Protein AF-A0A3D2JU44-F1 (afdb_monomer_lite)

pLDDT: mean 79.07, std 16.15, range [43.03, 95.31]

Secondary structure (DSSP, 8-state):
-HHHHHT-TT----TTPPEEEEE-SSSEEEEEE-TT--EEEEEEEPPPTTS-HHHHHHHHHHHHHHHHHS-SS---HHHHHHHTT-------SS-GGGGGGTGGGS--

Foldseek 3Di:
DVVVVPPDPVDDDDPQDWDWDFDDPPWTKIFTAHPVGHTPAMDIDHADPVDDPVVSVVVRVVRRCCGNPNPPDDDDPQRVCVVVVVPPPPPPDDDPVVVVVVVVVPDD

Structure (mmCIF, N/CA/C/O backbone):
data_AF-A0A3D2JU44-F1
#
_entry.id   AF-A0A3D2JU44-F1
#
loop_
_atom_site.group_PDB
_atom_site.id
_atom_site.type_symbol
_atom_site.label_atom_id
_atom_site.label_alt_id
_atom_site.label_comp_id
_atom_site.label_asym_id
_atom_site.label_entity_id
_atom_site.label_seq_id
_atom_site.pdbx_PDB_ins_code
_atom_site.Cartn_x
_atom_site.Cartn_y
_atom_site.Cartn_z
_atom_site.occupancy
_atom_site.B_iso_or_equiv
_atom_site.auth_seq_id
_atom_site.auth_comp_id
_atom_site.auth_asym_id
_atom_site.auth_atom_id
_atom_site.pdbx_PDB_model_num
ATOM 1 N N . MET A 1 1 ? 10.041 -7.164 0.680 1.00 68.00 1 MET A N 1
ATOM 2 C CA . MET A 1 1 ? 8.747 -6.522 0.333 1.00 68.00 1 MET A CA 1
ATOM 3 C C . MET A 1 1 ? 7.577 -7.497 0.408 1.00 68.00 1 MET A C 1
ATOM 5 O O . MET A 1 1 ? 6.725 -7.284 1.256 1.00 68.00 1 MET A O 1
ATOM 9 N N . SER A 1 2 ? 7.539 -8.578 -0.388 1.00 74.25 2 SER A N 1
ATOM 10 C CA . SER A 1 2 ? 6.431 -9.558 -0.330 1.00 74.25 2 SER A CA 1
ATOM 11 C C . SER A 1 2 ? 6.220 -10.153 1.070 1.00 74.25 2 SER A C 1
ATOM 13 O O . SER A 1 2 ? 5.085 -10.228 1.522 1.00 74.25 2 SER A O 1
ATOM 15 N N . ASP A 1 3 ? 7.304 -10.489 1.780 1.00 84.44 3 ASP A N 1
ATOM 16 C CA . ASP A 1 3 ? 7.246 -11.015 3.157 1.00 84.44 3 ASP A CA 1
ATOM 17 C C . ASP A 1 3 ? 6.599 -10.034 4.161 1.00 84.44 3 ASP A C 1
ATOM 19 O O . ASP A 1 3 ? 5.864 -10.433 5.063 1.00 84.44 3 ASP A O 1
ATOM 23 N N . LEU A 1 4 ? 6.814 -8.725 3.979 1.00 84.56 4 LEU A N 1
ATOM 24 C CA . LEU A 1 4 ? 6.215 -7.693 4.834 1.00 84.56 4 LEU A CA 1
ATOM 25 C C . LEU A 1 4 ? 4.700 -7.599 4.614 1.00 84.56 4 LEU A C 1
ATOM 27 O O . LEU A 1 4 ? 3.947 -7.450 5.572 1.00 84.56 4 LEU A O 1
ATOM 31 N N . LEU A 1 5 ? 4.251 -7.723 3.362 1.00 85.69 5 LEU A N 1
ATOM 32 C CA . LEU A 1 5 ? 2.827 -7.712 3.023 1.00 85.69 5 LEU A CA 1
ATOM 33 C C . LEU A 1 5 ? 2.126 -8.990 3.487 1.00 85.69 5 LEU A C 1
ATOM 35 O O . LEU A 1 5 ? 1.022 -8.903 4.016 1.00 85.69 5 LEU A O 1
ATOM 39 N N . SER A 1 6 ? 2.763 -10.160 3.369 1.00 86.12 6 SER A N 1
ATOM 40 C CA . SER A 1 6 ? 2.186 -11.425 3.850 1.00 86.12 6 SER A CA 1
ATOM 41 C C . SER A 1 6 ? 2.044 -11.493 5.370 1.00 86.12 6 SER A C 1
ATOM 43 O O . SER A 1 6 ? 1.211 -12.238 5.871 1.00 86.12 6 SER A O 1
ATOM 45 N N . LYS A 1 7 ? 2.836 -10.713 6.115 1.00 88.00 7 LYS A N 1
ATOM 46 C CA . LYS A 1 7 ? 2.712 -10.575 7.575 1.00 88.00 7 LYS A CA 1
ATOM 47 C C . LYS A 1 7 ? 1.603 -9.606 7.998 1.00 88.00 7 LYS A C 1
ATOM 49 O O . LYS A 1 7 ? 1.299 -9.512 9.185 1.00 88.00 7 LYS A O 1
ATOM 54 N N . SER A 1 8 ? 1.011 -8.866 7.061 1.00 87.56 8 SER A N 1
ATOM 55 C CA . SER A 1 8 ? -0.052 -7.911 7.361 1.00 87.56 8 SER A CA 1
ATOM 56 C C . SER A 1 8 ? -1.372 -8.639 7.627 1.00 87.56 8 SER A C 1
ATOM 58 O O . SER A 1 8 ? -1.820 -9.399 6.771 1.00 87.56 8 SER A O 1
ATOM 60 N N . PRO A 1 9 ? -2.082 -8.351 8.734 1.00 89.25 9 PRO A N 1
ATOM 61 C CA . PRO A 1 9 ? -3.387 -8.959 9.014 1.00 89.25 9 PRO A CA 1
ATOM 62 C C . PRO A 1 9 ? -4.480 -8.525 8.025 1.00 89.25 9 PRO A C 1
ATOM 64 O O . PRO A 1 9 ? -5.590 -9.045 8.057 1.00 89.25 9 PRO A O 1
ATOM 67 N N . ARG A 1 10 ? -4.192 -7.546 7.156 1.00 88.00 10 ARG A N 1
ATOM 68 C CA . ARG A 1 10 ? -5.106 -7.077 6.107 1.00 88.00 10 ARG A CA 1
ATOM 69 C C . ARG A 1 10 ? -5.111 -7.979 4.874 1.00 88.00 10 ARG A C 1
ATOM 71 O O . ARG A 1 10 ? -5.997 -7.830 4.037 1.00 88.00 10 ARG A O 1
ATOM 78 N N . PHE A 1 11 ? -4.134 -8.875 4.746 1.00 90.88 11 PHE A N 1
ATOM 79 C CA . PHE A 1 11 ? -4.007 -9.763 3.602 1.00 90.88 11 PHE A CA 1
ATOM 80 C C . PHE A 1 11 ? -4.087 -11.223 4.027 1.00 90.88 11 PHE A C 1
ATOM 82 O O . PHE A 1 11 ? -3.495 -11.644 5.014 1.00 90.88 11 PHE A O 1
ATOM 89 N N . ALA A 1 12 ? -4.806 -11.996 3.224 1.00 90.75 12 ALA A N 1
ATOM 90 C CA . ALA A 1 12 ? -4.809 -13.445 3.264 1.00 90.75 12 ALA A CA 1
ATOM 91 C C . ALA A 1 12 ? -4.747 -13.948 1.822 1.00 90.75 12 ALA A C 1
ATOM 93 O O . ALA A 1 12 ? -5.349 -13.356 0.920 1.00 90.75 12 ALA A O 1
ATOM 94 N N . THR A 1 13 ? -4.006 -15.026 1.593 1.00 90.25 13 THR A N 1
ATOM 95 C CA . THR A 1 13 ? -3.958 -15.688 0.291 1.00 90.25 13 THR A CA 1
ATOM 96 C C . THR A 1 13 ? -5.272 -16.418 0.025 1.00 90.25 13 THR A C 1
ATOM 98 O O . THR A 1 13 ? -5.829 -17.072 0.904 1.00 90.25 13 THR A O 1
ATOM 101 N N . SER A 1 14 ? -5.785 -16.287 -1.196 1.00 91.44 14 SER A N 1
ATOM 102 C CA . SER A 1 14 ? -7.019 -16.930 -1.645 1.00 91.44 14 SER A CA 1
ATOM 103 C C . SER A 1 14 ? -6.963 -17.139 -3.151 1.00 91.44 14 SER A C 1
ATOM 105 O O . SER A 1 14 ? -6.524 -16.243 -3.875 1.00 91.44 14 SER A O 1
ATOM 107 N N . ASP A 1 15 ? -7.470 -18.276 -3.625 1.00 90.06 15 ASP A N 1
ATOM 108 C CA . ASP A 1 15 ? -7.550 -18.600 -5.057 1.00 90.06 15 ASP A CA 1
ATOM 109 C C . ASP A 1 15 ? -8.426 -17.605 -5.835 1.00 90.06 15 ASP A C 1
ATOM 111 O O . ASP A 1 15 ? -8.256 -17.404 -7.034 1.00 90.06 15 ASP A O 1
ATOM 115 N N . ASN A 1 16 ? -9.351 -16.936 -5.140 1.00 90.44 16 ASN A N 1
ATOM 116 C CA . ASN A 1 16 ? -10.215 -15.892 -5.692 1.00 90.44 16 ASN A CA 1
ATOM 117 C C . ASN A 1 16 ? -9.809 -14.480 -5.241 1.00 90.44 16 ASN A C 1
ATOM 119 O O . ASN A 1 16 ? -10.621 -13.554 -5.305 1.00 90.44 16 ASN A O 1
ATOM 123 N N . GLY A 1 17 ? -8.574 -14.321 -4.764 1.00 90.69 17 GLY A N 1
ATOM 124 C CA . GLY A 1 17 ? -8.043 -13.059 -4.270 1.00 90.69 17 GLY A CA 1
ATOM 125 C C . GLY A 1 17 ? -7.834 -11.997 -5.353 1.00 90.69 17 GLY A C 1
ATOM 126 O O . GLY A 1 17 ? -7.897 -12.247 -6.558 1.00 90.69 17 GLY A O 1
ATOM 127 N N . LEU A 1 18 ? -7.574 -10.778 -4.886 1.00 93.19 18 LEU A N 1
ATOM 128 C CA . LEU A 1 18 ? -7.095 -9.671 -5.709 1.00 93.19 18 LEU A CA 1
ATOM 129 C C . LEU A 1 18 ? -5.580 -9.788 -5.914 1.00 93.19 18 LEU A C 1
ATOM 131 O O . LEU A 1 18 ? -4.883 -10.403 -5.106 1.00 93.19 18 LEU A O 1
ATOM 135 N N . VAL A 1 19 ? -5.067 -9.178 -6.981 1.00 93.56 19 VAL A N 1
ATOM 136 C CA . VAL A 1 19 ? -3.642 -9.255 -7.326 1.00 93.56 19 VAL A CA 1
ATOM 137 C C . VAL A 1 19 ? -2.901 -8.066 -6.722 1.00 93.56 19 VAL A C 1
ATOM 139 O O . VAL A 1 19 ? -3.322 -6.924 -6.883 1.00 93.56 19 VAL A O 1
ATOM 142 N N . LEU A 1 20 ? -1.780 -8.325 -6.048 1.00 92.56 20 LEU A N 1
ATOM 143 C CA . LEU A 1 20 ? -0.839 -7.295 -5.608 1.00 92.56 20 LEU A CA 1
ATOM 144 C C . LEU A 1 20 ? 0.402 -7.326 -6.501 1.00 92.56 20 LEU A C 1
ATOM 146 O O . LEU A 1 20 ? 1.184 -8.273 -6.458 1.00 92.56 20 LEU A O 1
ATOM 150 N N . ASN A 1 21 ? 0.597 -6.272 -7.288 1.00 93.00 21 ASN A N 1
ATOM 151 C CA . ASN A 1 21 ? 1.807 -6.065 -8.075 1.00 93.00 21 ASN A CA 1
ATOM 152 C C . ASN A 1 21 ? 2.787 -5.202 -7.284 1.00 93.00 21 ASN A C 1
ATOM 154 O O . ASN A 1 21 ? 2.418 -4.126 -6.821 1.00 93.00 21 ASN A O 1
ATOM 158 N N . ILE A 1 22 ? 4.032 -5.661 -7.168 1.00 91.38 22 ILE A N 1
ATOM 159 C CA . ILE A 1 22 ? 5.116 -4.936 -6.503 1.00 91.38 22 ILE A CA 1
ATOM 160 C C . ILE A 1 22 ? 6.217 -4.717 -7.535 1.00 91.38 22 ILE A C 1
ATOM 162 O O . ILE A 1 22 ? 6.705 -5.683 -8.122 1.00 91.38 22 ILE A O 1
ATOM 166 N N . THR A 1 23 ? 6.617 -3.467 -7.736 1.00 89.50 23 THR A N 1
ATOM 167 C CA . THR A 1 23 ? 7.703 -3.095 -8.650 1.00 89.50 23 THR A CA 1
ATOM 168 C C . THR A 1 23 ? 8.794 -2.395 -7.857 1.00 89.50 23 THR A C 1
ATOM 170 O O . THR A 1 23 ? 8.491 -1.573 -6.996 1.00 89.50 23 THR A O 1
ATOM 173 N N . ALA A 1 24 ? 10.055 -2.731 -8.134 1.00 78.69 24 ALA A N 1
ATOM 174 C CA . ALA A 1 24 ? 11.204 -2.197 -7.403 1.00 78.69 24 ALA A CA 1
ATOM 175 C C . ALA A 1 24 ? 12.152 -1.325 -8.254 1.00 78.69 24 ALA A C 1
ATOM 177 O O . ALA A 1 24 ? 13.136 -0.822 -7.721 1.00 78.69 24 ALA A O 1
ATOM 178 N N . ALA A 1 25 ? 11.889 -1.152 -9.555 1.00 72.69 25 ALA A N 1
ATOM 179 C CA . ALA A 1 25 ? 12.694 -0.312 -10.444 1.00 72.69 25 ALA A CA 1
ATOM 180 C C . ALA A 1 25 ? 11.855 0.216 -11.626 1.00 72.69 25 ALA A C 1
ATOM 182 O O . ALA A 1 25 ? 11.062 -0.556 -12.175 1.00 72.69 25 ALA A O 1
ATOM 183 N N . PRO A 1 26 ? 12.034 1.480 -12.064 1.00 70.62 26 PRO A N 1
ATOM 184 C CA . PRO A 1 26 ? 12.920 2.512 -11.500 1.00 70.62 26 PRO A CA 1
ATOM 185 C C . PRO A 1 26 ? 12.372 3.186 -10.227 1.00 70.62 26 PRO A C 1
ATOM 187 O O . PRO A 1 26 ? 13.141 3.774 -9.478 1.00 70.62 26 PRO A O 1
ATOM 190 N N . GLU A 1 27 ? 11.075 3.056 -9.948 1.00 84.12 27 GLU A N 1
ATOM 191 C CA . GLU A 1 27 ? 10.431 3.556 -8.728 1.00 84.12 27 GLU A CA 1
ATOM 192 C C . GLU A 1 27 ? 9.806 2.399 -7.943 1.00 84.12 27 GLU A C 1
ATOM 194 O O . GLU A 1 27 ? 9.348 1.406 -8.523 1.00 84.12 27 GLU A O 1
ATOM 199 N N . LEU A 1 28 ? 9.780 2.528 -6.615 1.00 90.62 28 LEU A N 1
ATOM 200 C CA . LEU A 1 28 ? 9.143 1.550 -5.745 1.00 90.62 28 LEU A CA 1
ATOM 201 C C . LEU A 1 28 ? 7.629 1.745 -5.817 1.00 90.62 28 LEU A C 1
ATOM 203 O O . LEU A 1 28 ? 7.125 2.816 -5.484 1.00 90.62 28 LEU A O 1
ATOM 207 N N . SER A 1 29 ? 6.890 0.719 -6.233 1.00 93.88 29 SER A N 1
ATOM 208 C CA . SER A 1 29 ? 5.429 0.790 -6.313 1.00 93.88 29 SER A CA 1
ATOM 209 C C . SER A 1 29 ? 4.742 -0.486 -5.850 1.00 93.88 29 SER A C 1
ATOM 211 O O . SER A 1 29 ? 5.243 -1.596 -6.040 1.00 93.88 29 SER A O 1
ATOM 213 N N . ILE A 1 30 ? 3.564 -0.314 -5.252 1.00 95.06 30 ILE A N 1
ATOM 214 C CA . ILE A 1 30 ? 2.625 -1.385 -4.920 1.00 95.06 30 ILE A CA 1
ATOM 215 C C . ILE A 1 30 ? 1.271 -1.018 -5.519 1.00 95.06 30 ILE A C 1
ATOM 217 O O . ILE A 1 30 ? 0.750 0.064 -5.257 1.00 95.06 30 ILE A O 1
ATOM 221 N N . CYS A 1 31 ? 0.685 -1.927 -6.293 1.00 95.12 31 CYS A N 1
ATOM 222 C CA . CYS A 1 31 ? -0.640 -1.767 -6.880 1.00 95.12 31 CYS A CA 1
ATOM 223 C C . CYS A 1 31 ? -1.532 -2.958 -6.540 1.00 95.12 31 CYS A C 1
ATOM 225 O O . CYS A 1 31 ? -1.237 -4.090 -6.924 1.00 95.12 31 CYS A O 1
ATOM 227 N N . LEU A 1 32 ? -2.660 -2.685 -5.887 1.00 95.12 32 LEU A N 1
ATOM 228 C CA . LEU A 1 32 ? -3.780 -3.607 -5.770 1.00 95.12 32 LEU A CA 1
ATOM 229 C C . LEU A 1 32 ? -4.604 -3.552 -7.053 1.00 95.12 32 LEU A C 1
ATOM 231 O O . LEU A 1 32 ? -5.072 -2.484 -7.455 1.00 95.12 32 LEU A O 1
ATOM 235 N N . ARG A 1 33 ? -4.797 -4.706 -7.680 1.00 95.31 33 ARG A N 1
ATOM 236 C CA . ARG A 1 33 ? -5.533 -4.850 -8.929 1.00 95.31 33 ARG A CA 1
ATOM 237 C C . ARG A 1 33 ? -6.689 -5.827 -8.794 1.00 95.31 33 ARG A C 1
ATOM 239 O O . ARG A 1 33 ? -6.618 -6.817 -8.062 1.00 95.31 33 ARG A O 1
ATOM 246 N N . SER A 1 34 ? -7.750 -5.558 -9.544 1.00 93.56 34 SER A N 1
ATOM 247 C CA . SER A 1 34 ? -8.823 -6.516 -9.769 1.00 93.56 34 SER A CA 1
ATOM 248 C C . SER A 1 34 ? -8.301 -7.740 -10.529 1.00 93.56 34 SER A C 1
ATOM 250 O O . SER A 1 34 ? -7.229 -7.719 -11.138 1.00 93.56 34 SER A O 1
ATOM 252 N N . ARG A 1 35 ? -9.095 -8.814 -10.555 1.00 90.19 35 ARG A N 1
ATOM 253 C CA . ARG A 1 35 ? -8.771 -10.012 -11.350 1.00 90.19 35 ARG A CA 1
ATOM 254 C C . ARG A 1 35 ? -8.759 -9.745 -12.860 1.00 90.19 35 ARG A C 1
ATOM 256 O O . ARG A 1 35 ? -8.089 -10.465 -13.588 1.00 90.19 35 ARG A O 1
ATOM 263 N N . SER A 1 36 ? -9.467 -8.712 -13.326 1.00 91.81 36 SER A N 1
ATOM 264 C CA . SER A 1 36 ? -9.416 -8.249 -14.720 1.00 91.81 36 SER A CA 1
ATOM 265 C C . SER A 1 36 ? -8.218 -7.331 -15.005 1.00 91.81 36 SER A C 1
ATOM 267 O O . SER A 1 36 ? -8.047 -6.892 -16.137 1.00 91.81 36 SER A O 1
ATOM 269 N N . GLY A 1 37 ? -7.379 -7.051 -14.000 1.00 91.06 37 GLY A N 1
ATOM 270 C CA . GLY A 1 37 ? -6.171 -6.238 -14.128 1.00 91.06 37 GLY A CA 1
ATOM 271 C C . GLY A 1 37 ? -6.379 -4.739 -13.901 1.00 91.06 37 GLY A C 1
ATOM 272 O O . GLY A 1 37 ? -5.414 -3.983 -14.005 1.00 91.06 37 GLY A O 1
ATOM 273 N N . GLU A 1 38 ? -7.588 -4.295 -13.561 1.00 93.69 38 GLU A N 1
ATOM 274 C CA . GLU A 1 38 ? -7.886 -2.892 -13.253 1.00 93.69 38 GLU A CA 1
ATOM 275 C C . GLU A 1 38 ? -7.191 -2.456 -11.958 1.00 93.69 38 GLU A C 1
ATOM 277 O O . GLU A 1 38 ? -7.209 -3.188 -10.970 1.00 93.69 38 GLU A O 1
ATOM 282 N N . ALA A 1 39 ? -6.571 -1.274 -11.947 1.00 94.19 39 ALA A N 1
ATOM 283 C CA . ALA A 1 39 ? -5.924 -0.739 -10.753 1.00 94.19 39 ALA A CA 1
ATOM 284 C C . ALA A 1 39 ? -6.968 -0.196 -9.768 1.00 94.19 39 ALA A C 1
ATOM 286 O O . ALA A 1 39 ? -7.680 0.751 -10.079 1.00 94.19 39 ALA A O 1
ATOM 287 N N . LEU A 1 40 ? -7.026 -0.786 -8.573 1.00 92.50 40 LEU A N 1
ATOM 288 C CA . LEU A 1 40 ? -7.933 -0.376 -7.497 1.00 92.50 40 LEU A CA 1
ATOM 289 C C . LEU A 1 40 ? -7.278 0.649 -6.567 1.00 92.50 40 LEU A C 1
ATOM 291 O O . LEU A 1 40 ? -7.910 1.613 -6.151 1.00 92.50 40 LEU A O 1
ATOM 295 N N . SER A 1 41 ? -6.004 0.445 -6.231 1.00 93.38 41 SER A N 1
ATOM 296 C CA . SER A 1 41 ? -5.207 1.392 -5.449 1.00 93.38 41 SER A CA 1
ATOM 297 C C . SER A 1 41 ? -3.733 1.164 -5.745 1.00 93.38 41 SER A C 1
ATOM 299 O O . SER A 1 41 ? -3.263 0.027 -5.716 1.00 93.38 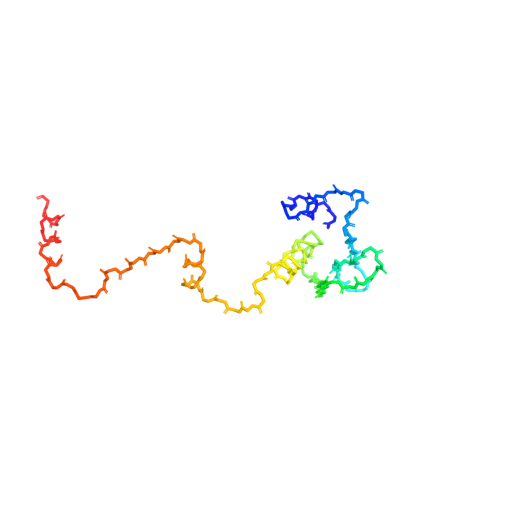41 SER A O 1
ATOM 301 N N . CYS A 1 42 ? -3.011 2.239 -6.039 1.00 94.44 42 CYS A N 1
ATOM 302 C CA . CYS A 1 42 ? -1.582 2.213 -6.299 1.00 94.44 42 CYS A CA 1
ATOM 303 C C . CYS A 1 42 ? -0.892 3.241 -5.416 1.00 94.44 42 CYS A C 1
ATOM 305 O O . CYS A 1 42 ? -1.359 4.370 -5.278 1.00 94.44 42 CYS A O 1
ATOM 307 N N . TYR A 1 43 ? 0.244 2.848 -4.861 1.00 94.62 43 TYR A N 1
ATOM 308 C CA . TYR A 1 43 ? 1.131 3.736 -4.137 1.00 94.62 43 TYR A CA 1
ATOM 309 C C . TYR A 1 43 ? 2.536 3.608 -4.706 1.00 94.62 43 TYR A C 1
ATOM 311 O O . TYR A 1 43 ? 3.037 2.494 -4.876 1.00 94.62 43 TYR A O 1
ATOM 319 N N . THR A 1 44 ? 3.154 4.752 -4.977 1.00 94.56 44 THR A N 1
ATOM 320 C CA . THR A 1 44 ? 4.498 4.862 -5.540 1.00 94.56 44 THR A CA 1
ATOM 321 C C . THR A 1 44 ? 5.308 5.805 -4.668 1.00 94.56 44 THR A C 1
ATOM 323 O O . THR A 1 44 ? 4.804 6.853 -4.259 1.00 94.56 44 THR A O 1
ATOM 326 N N . SER A 1 45 ? 6.556 5.450 -4.383 1.00 91.19 45 SER A N 1
ATOM 327 C CA . SER A 1 45 ? 7.489 6.316 -3.670 1.00 91.19 45 SER A CA 1
ATOM 328 C C . SER A 1 45 ? 8.894 6.204 -4.250 1.00 91.19 45 SER A C 1
ATOM 330 O O . SER A 1 45 ? 9.316 5.139 -4.707 1.00 91.19 45 SER A O 1
ATOM 332 N N . ALA A 1 46 ? 9.648 7.299 -4.179 1.00 89.69 46 ALA A N 1
ATOM 333 C CA . ALA A 1 46 ? 11.079 7.260 -4.440 1.00 89.69 46 ALA A CA 1
ATOM 334 C C . ALA A 1 46 ? 11.784 6.415 -3.366 1.00 89.69 46 ALA A C 1
ATOM 336 O O . ALA A 1 46 ? 11.402 6.448 -2.194 1.00 89.69 46 ALA A O 1
ATOM 337 N N . ALA A 1 47 ? 12.806 5.660 -3.765 1.00 86.94 47 ALA A N 1
ATOM 338 C CA . ALA A 1 47 ? 13.696 5.013 -2.812 1.00 86.94 47 ALA A CA 1
ATOM 339 C C . ALA A 1 47 ? 14.623 6.068 -2.192 1.00 86.94 47 ALA A C 1
ATOM 341 O O . ALA A 1 47 ? 15.193 6.891 -2.904 1.00 86.94 47 ALA A O 1
ATOM 342 N N . SER A 1 48 ? 14.786 6.037 -0.872 1.00 86.75 48 SER A N 1
ATOM 343 C CA . SER A 1 48 ? 15.815 6.817 -0.193 1.00 86.75 48 SER A CA 1
ATOM 344 C C . SER A 1 48 ? 17.178 6.171 -0.432 1.00 86.75 48 SER A C 1
ATOM 346 O O . SER A 1 48 ? 17.379 5.008 -0.080 1.00 86.75 48 SER A O 1
ATOM 348 N N . GLU A 1 49 ? 18.116 6.926 -1.006 1.00 86.12 49 GLU A N 1
ATOM 349 C CA . GLU A 1 49 ? 19.497 6.476 -1.248 1.00 86.12 49 GLU A CA 1
ATOM 350 C C . GLU A 1 49 ? 20.319 6.352 0.043 1.00 86.12 49 GLU A C 1
ATOM 352 O O . GLU A 1 49 ? 21.318 5.640 0.082 1.00 86.12 49 GLU A O 1
ATOM 357 N N . SER A 1 50 ? 19.911 7.058 1.102 1.00 89.94 50 SER A N 1
ATOM 358 C CA . SER A 1 50 ? 20.612 7.071 2.395 1.00 89.94 50 SER A CA 1
ATOM 359 C C . SER A 1 50 ? 20.192 5.931 3.324 1.00 89.94 50 SER A C 1
ATOM 361 O O . SER A 1 50 ? 20.844 5.699 4.338 1.00 89.94 50 SER A O 1
ATOM 363 N N . GLU A 1 51 ? 19.105 5.235 2.993 1.00 91.06 51 GLU A N 1
ATOM 364 C CA . GLU A 1 51 ? 18.490 4.210 3.835 1.00 91.06 51 GLU A CA 1
ATOM 365 C C . GLU A 1 51 ? 18.638 2.818 3.217 1.00 91.06 51 GLU A C 1
ATOM 367 O O . GLU A 1 51 ? 18.855 2.657 2.014 1.00 91.06 51 GLU A O 1
ATOM 372 N N . SER A 1 52 ? 18.489 1.778 4.039 1.00 89.56 52 SER A N 1
ATOM 373 C CA . SER A 1 52 ? 18.581 0.403 3.546 1.00 89.56 52 SER A CA 1
ATOM 374 C C . SER A 1 52 ? 17.392 0.027 2.649 1.00 89.56 52 SER A C 1
ATOM 376 O O . SER A 1 52 ? 16.313 0.629 2.687 1.00 89.56 52 SER A O 1
ATOM 378 N N . MET A 1 53 ? 17.558 -1.022 1.839 1.00 86.62 53 MET A N 1
ATOM 379 C CA . MET A 1 53 ? 16.462 -1.550 1.018 1.00 86.62 53 MET A CA 1
ATOM 380 C C . MET A 1 53 ? 15.307 -2.087 1.874 1.00 86.62 53 MET A C 1
ATOM 382 O O . MET A 1 53 ? 14.147 -1.989 1.477 1.00 86.62 53 MET A O 1
ATOM 386 N N . GLU A 1 54 ? 15.599 -2.632 3.056 1.00 89.44 54 GLU A N 1
ATOM 387 C CA . GLU A 1 54 ? 14.600 -3.097 4.020 1.00 89.44 54 GLU A CA 1
ATOM 388 C C . GLU A 1 54 ? 13.784 -1.935 4.581 1.00 89.44 54 GLU A C 1
ATOM 390 O O . GLU A 1 54 ? 12.561 -2.047 4.680 1.00 89.44 54 GLU A O 1
ATOM 395 N N . TRP A 1 55 ? 14.441 -0.818 4.906 1.00 91.31 55 TRP A N 1
ATOM 396 C CA . TRP A 1 55 ? 13.760 0.393 5.353 1.00 91.31 55 TRP A CA 1
ATOM 397 C C . TRP A 1 55 ? 12.846 0.942 4.254 1.00 91.31 55 TRP A C 1
ATOM 399 O O . TRP A 1 55 ? 11.654 1.139 4.484 1.00 91.31 55 TRP A O 1
ATOM 409 N N . ASN A 1 56 ? 13.366 1.069 3.029 1.00 91.12 56 ASN A N 1
ATOM 410 C CA . ASN A 1 56 ? 12.591 1.503 1.865 1.00 91.12 56 ASN A CA 1
ATOM 411 C C . ASN A 1 56 ? 11.384 0.586 1.602 1.00 91.12 56 ASN A C 1
ATOM 413 O O . AS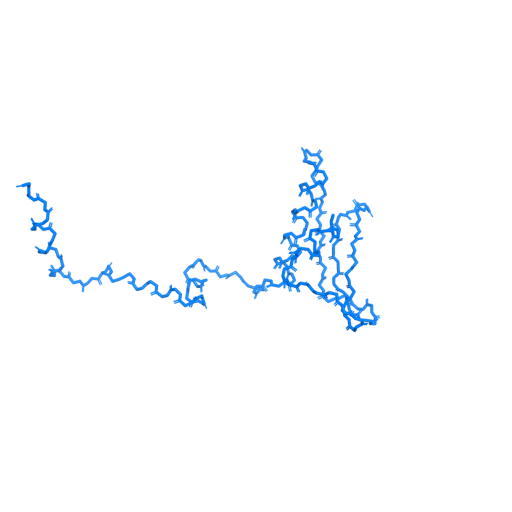N A 1 56 ? 10.281 1.053 1.318 1.00 91.12 56 ASN A O 1
ATOM 417 N N . ALA A 1 57 ? 11.564 -0.729 1.747 1.00 89.94 57 ALA A N 1
ATOM 418 C CA . ALA A 1 57 ? 10.485 -1.703 1.638 1.00 89.94 57 ALA A CA 1
ATOM 419 C C . ALA A 1 57 ? 9.417 -1.524 2.728 1.00 89.94 57 ALA A C 1
ATOM 421 O O . ALA A 1 57 ? 8.226 -1.633 2.437 1.00 89.94 57 ALA A O 1
ATOM 422 N N . ALA A 1 58 ? 9.826 -1.277 3.974 1.00 91.50 58 ALA A N 1
ATOM 423 C CA . ALA A 1 58 ? 8.908 -1.057 5.085 1.00 91.50 58 ALA A CA 1
ATOM 424 C C . ALA A 1 58 ? 8.110 0.242 4.909 1.00 91.50 58 ALA A C 1
ATOM 426 O O . ALA A 1 58 ? 6.888 0.235 5.081 1.00 91.50 58 ALA A O 1
ATOM 427 N N . GLU A 1 59 ? 8.775 1.325 4.506 1.00 92.56 59 GLU A N 1
ATOM 428 C CA . GLU A 1 59 ? 8.126 2.617 4.292 1.00 92.56 59 GLU A CA 1
ATOM 429 C C . GLU A 1 59 ? 7.164 2.574 3.096 1.00 92.56 59 GLU A C 1
ATOM 431 O O . GLU A 1 59 ? 6.029 3.041 3.206 1.00 92.56 59 GLU A O 1
ATOM 436 N N . LEU A 1 60 ? 7.537 1.901 2.000 1.00 93.19 60 LEU A N 1
ATOM 437 C CA . LEU A 1 60 ? 6.644 1.665 0.862 1.00 93.19 60 LEU A CA 1
ATOM 438 C C . LEU A 1 60 ? 5.369 0.916 1.284 1.00 93.19 60 LEU A C 1
ATOM 440 O O . LEU A 1 60 ? 4.259 1.316 0.930 1.00 93.19 60 LEU A O 1
ATOM 444 N N . VAL A 1 61 ? 5.511 -0.165 2.060 1.00 93.12 61 VAL A N 1
ATOM 445 C CA . VAL A 1 61 ? 4.375 -0.971 2.539 1.00 93.12 61 VAL A CA 1
ATOM 446 C C . VAL A 1 61 ? 3.471 -0.159 3.468 1.00 93.12 61 VAL A C 1
ATOM 448 O O . VAL A 1 61 ? 2.245 -0.231 3.358 1.00 93.12 61 VAL A O 1
ATOM 451 N N . LYS A 1 62 ? 4.050 0.648 4.359 1.00 92.44 62 LYS A N 1
ATOM 452 C CA . LYS A 1 62 ? 3.308 1.534 5.264 1.00 92.44 62 LYS A CA 1
ATOM 453 C C . LYS A 1 62 ? 2.547 2.623 4.505 1.00 92.44 62 LYS A C 1
ATOM 455 O O . LYS A 1 62 ? 1.366 2.854 4.791 1.00 92.44 62 LYS A O 1
ATOM 460 N N . GLY A 1 63 ? 3.195 3.260 3.531 1.00 92.75 63 GLY A N 1
ATOM 461 C CA . GLY A 1 63 ? 2.584 4.261 2.660 1.00 92.75 63 GLY A CA 1
ATOM 462 C C . GLY A 1 63 ? 1.420 3.677 1.864 1.00 92.75 63 GLY A C 1
ATOM 463 O O . GLY A 1 63 ? 0.305 4.196 1.925 1.00 92.75 63 GLY A O 1
ATOM 464 N N . PHE A 1 64 ? 1.626 2.513 1.243 1.00 94.25 64 PHE A N 1
ATOM 465 C CA . PHE A 1 64 ? 0.571 1.785 0.543 1.00 94.25 64 PHE A CA 1
ATOM 466 C C . PHE A 1 64 ? -0.607 1.441 1.459 1.00 94.25 64 PHE A C 1
ATOM 468 O O . PHE A 1 64 ? -1.756 1.685 1.108 1.00 94.25 64 PHE A O 1
ATOM 475 N N . HIS A 1 65 ? -0.352 0.936 2.666 1.00 93.06 65 HIS A N 1
ATOM 476 C CA . HIS A 1 65 ? -1.415 0.615 3.616 1.00 93.06 65 HIS A CA 1
ATOM 477 C C . HIS A 1 65 ? -2.225 1.829 4.071 1.00 93.06 65 HIS A C 1
ATOM 479 O O . HIS A 1 65 ? -3.419 1.695 4.353 1.00 93.06 65 HIS A O 1
ATOM 485 N N . THR A 1 66 ? -1.574 2.983 4.180 1.00 90.94 66 THR A N 1
ATOM 486 C CA . THR A 1 66 ? -2.229 4.246 4.522 1.00 90.94 66 THR A CA 1
ATOM 487 C C . THR A 1 66 ? -3.059 4.752 3.348 1.00 90.94 66 THR A C 1
ATOM 489 O O . THR A 1 66 ? -4.180 5.198 3.554 1.00 90.94 66 THR A O 1
ATOM 492 N N . ASN A 1 67 ? -2.555 4.626 2.120 1.00 91.31 67 ASN A N 1
ATOM 493 C CA . ASN A 1 67 ? -3.272 5.034 0.918 1.00 91.31 67 ASN A CA 1
ATOM 494 C C . ASN A 1 67 ? -4.479 4.126 0.615 1.00 91.31 67 ASN A C 1
ATOM 496 O O . ASN A 1 67 ? -5.586 4.619 0.433 1.00 91.31 67 ASN A O 1
ATOM 500 N N . ALA A 1 68 ? -4.283 2.806 0.612 1.00 91.62 68 ALA A N 1
ATOM 501 C CA . ALA A 1 68 ? -5.289 1.837 0.176 1.00 91.62 68 ALA A CA 1
ATOM 502 C C . ALA A 1 68 ? -6.402 1.585 1.206 1.00 91.62 68 ALA A C 1
ATOM 504 O O . ALA A 1 68 ? -7.521 1.248 0.833 1.00 91.62 68 ALA A O 1
ATOM 505 N N . PHE A 1 69 ? -6.097 1.710 2.502 1.00 89.56 69 PHE A N 1
ATOM 506 C CA . PHE A 1 69 ? -7.029 1.374 3.591 1.00 89.56 69 PHE A CA 1
ATOM 507 C C . PHE A 1 69 ? -7.183 2.495 4.622 1.00 89.56 69 PHE A C 1
ATOM 509 O O . PHE A 1 69 ? -7.759 2.282 5.691 1.00 89.56 69 PHE A O 1
ATOM 516 N N . GLY A 1 70 ? -6.601 3.663 4.358 1.00 84.56 70 GLY A N 1
ATOM 517 C CA . GLY A 1 70 ? -6.833 4.850 5.164 1.00 84.56 70 GLY A CA 1
ATOM 518 C C . GLY A 1 70 ? -8.249 5.378 4.972 1.00 84.56 70 GLY A C 1
ATOM 519 O O . GLY A 1 70 ? -8.985 4.965 4.082 1.00 84.56 70 GLY A O 1
ATOM 520 N N . LEU A 1 71 ? -8.625 6.331 5.816 1.00 76.94 71 LEU A N 1
ATOM 521 C CA . LEU A 1 71 ? -9.986 6.864 5.842 1.00 76.94 71 LEU A CA 1
ATOM 522 C C . LEU A 1 71 ? -10.297 7.799 4.661 1.00 76.94 71 LEU A C 1
ATOM 524 O O . LEU A 1 71 ? -11.443 8.188 4.498 1.00 76.94 71 LEU A O 1
ATOM 528 N N . GLY A 1 72 ? -9.312 8.149 3.824 1.00 72.19 72 GLY A N 1
ATOM 529 C CA . GLY A 1 72 ? -9.504 9.008 2.646 1.00 72.19 72 GLY A CA 1
ATOM 530 C C . GLY A 1 72 ? -9.734 10.493 2.960 1.00 72.19 72 GLY A C 1
ATOM 531 O O . GLY A 1 72 ? -9.912 11.287 2.043 1.00 72.19 72 GLY A O 1
ATOM 532 N N . PHE A 1 73 ? -9.714 10.877 4.237 1.00 70.25 73 PHE A N 1
ATOM 533 C CA . PHE A 1 73 ? -9.772 12.256 4.717 1.00 70.25 73 PHE A CA 1
ATOM 534 C C . PHE A 1 73 ? -8.967 12.399 6.012 1.00 70.25 73 PHE A C 1
ATOM 536 O O . PHE A 1 73 ? -8.826 11.445 6.786 1.00 70.25 73 PHE A O 1
ATOM 543 N N . ASP A 1 74 ? -8.439 13.600 6.248 1.00 67.19 74 ASP A N 1
ATOM 544 C CA . ASP A 1 74 ? -7.717 13.901 7.477 1.00 67.19 74 ASP A CA 1
ATOM 545 C C . ASP A 1 74 ? -8.693 14.047 8.639 1.00 67.19 74 ASP A C 1
ATOM 547 O O . ASP A 1 74 ? -9.560 14.921 8.660 1.00 67.19 74 ASP A O 1
ATOM 551 N N . ILE A 1 75 ? -8.527 13.180 9.632 1.00 71.19 75 ILE A N 1
ATOM 552 C CA . ILE A 1 75 ? -9.196 13.307 10.920 1.00 71.19 75 ILE A CA 1
ATOM 553 C C . ILE A 1 75 ? -8.202 13.718 11.990 1.00 71.19 75 ILE A C 1
ATOM 555 O O . ILE A 1 75 ? -7.105 13.157 12.096 1.00 71.19 75 ILE A O 1
ATOM 559 N N . SER A 1 76 ? -8.616 14.670 12.821 1.00 76.19 76 SER A N 1
ATOM 560 C CA . SER A 1 76 ? -7.865 15.065 14.003 1.00 76.19 76 SER A CA 1
ATOM 561 C C . SER A 1 76 ? -7.725 13.888 14.971 1.00 76.19 76 SER A C 1
ATOM 563 O O . SER A 1 76 ? -8.505 12.930 14.964 1.00 76.19 76 SER A O 1
ATOM 565 N N . GLN A 1 77 ? -6.734 13.964 15.857 1.00 70.06 77 GLN A N 1
ATOM 566 C CA . GLN A 1 77 ? -6.538 12.960 16.904 1.00 70.06 77 GLN A CA 1
ATOM 567 C C . GLN A 1 77 ? -7.797 12.780 17.772 1.00 70.06 77 GLN A C 1
ATOM 569 O O . GLN A 1 77 ? -8.127 11.656 18.147 1.00 70.06 77 GLN A O 1
ATOM 574 N N . ALA A 1 78 ? -8.538 13.865 18.026 1.00 72.12 78 ALA A N 1
ATOM 575 C CA . ALA A 1 78 ? -9.802 13.823 18.755 1.00 72.12 78 ALA A CA 1
ATOM 576 C C . ALA A 1 78 ? -10.885 13.046 17.985 1.00 72.12 78 ALA A C 1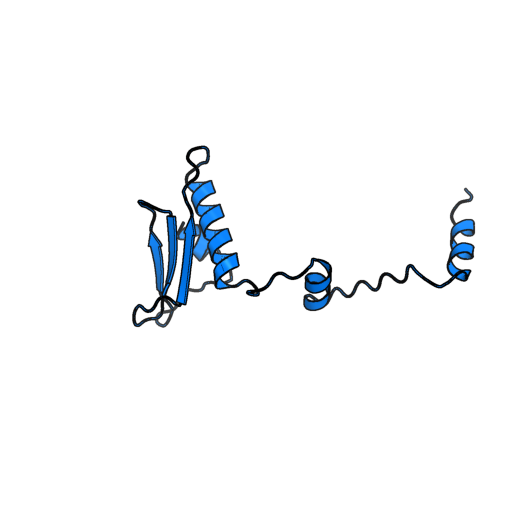
ATOM 578 O O . ALA A 1 78 ? -11.564 12.202 18.562 1.00 72.12 78 ALA A O 1
ATOM 579 N N . GLN A 1 79 ? -11.000 13.262 16.671 1.00 75.62 79 GLN A N 1
ATOM 580 C CA . GLN A 1 79 ? -11.929 12.515 15.816 1.00 75.62 79 GLN A CA 1
ATOM 581 C C . GLN A 1 79 ? -11.557 11.024 15.727 1.00 75.62 79 GLN A C 1
ATOM 583 O O . GLN A 1 79 ? -12.444 10.172 15.754 1.00 75.62 79 GLN A O 1
ATOM 588 N N . ARG A 1 80 ? -10.257 10.686 15.706 1.00 73.94 80 ARG A N 1
ATOM 589 C CA . ARG A 1 80 ? -9.788 9.288 15.814 1.00 73.94 80 ARG A CA 1
ATOM 590 C C . ARG A 1 80 ? -10.229 8.643 17.121 1.00 73.94 80 ARG A C 1
ATOM 592 O O . ARG A 1 80 ? -10.740 7.529 17.096 1.00 73.94 80 ARG A O 1
ATOM 599 N N . ALA A 1 81 ? -10.044 9.335 18.244 1.00 71.31 81 ALA A N 1
ATOM 600 C CA . ALA A 1 81 ? -10.438 8.830 19.557 1.00 71.31 81 ALA A CA 1
ATOM 601 C C . ALA A 1 81 ? -11.957 8.589 19.643 1.00 71.31 81 ALA A C 1
ATOM 603 O O . ALA A 1 81 ? -12.397 7.542 20.111 1.00 71.31 81 ALA A O 1
ATOM 604 N N . MET A 1 82 ? -12.761 9.502 19.087 1.00 71.00 82 MET A N 1
ATOM 605 C CA . MET A 1 82 ? -14.215 9.330 19.007 1.00 71.00 82 MET A CA 1
ATOM 606 C C . MET A 1 82 ? -14.619 8.079 18.211 1.00 71.00 82 MET A C 1
ATOM 608 O O . MET A 1 82 ? -15.443 7.305 18.690 1.00 71.00 82 MET A O 1
ATOM 612 N N . LEU A 1 83 ? -14.025 7.842 17.034 1.00 72.81 83 LEU A N 1
ATOM 613 C CA . LEU A 1 83 ? -14.324 6.663 16.204 1.00 72.81 83 LEU A CA 1
ATOM 614 C C . LEU A 1 83 ? -13.894 5.340 16.854 1.00 72.81 83 LEU A C 1
ATOM 616 O O . LEU A 1 83 ? -14.539 4.316 16.651 1.00 72.81 83 LEU A O 1
ATOM 620 N N . LEU A 1 84 ? -12.816 5.359 17.639 1.00 73.38 84 LEU A N 1
ATOM 621 C CA . LEU A 1 84 ? -12.304 4.188 18.356 1.00 73.38 84 LEU A CA 1
ATOM 622 C C . LEU A 1 84 ? -13.069 3.897 19.658 1.00 73.38 84 LEU A C 1
ATOM 624 O O . LEU A 1 84 ? -12.687 2.997 20.403 1.00 73.38 84 LEU A O 1
ATOM 628 N N . GLY A 1 85 ? -14.131 4.656 19.952 1.00 62.97 85 GLY A N 1
ATOM 629 C CA . GLY A 1 85 ? -14.917 4.507 21.176 1.00 62.97 85 GLY A CA 1
ATOM 630 C C . GLY A 1 85 ? -14.181 4.960 22.441 1.00 62.97 85 GLY A C 1
ATOM 631 O O . GLY A 1 85 ? -14.681 4.753 23.544 1.00 62.97 85 GLY A O 1
ATOM 632 N N . SER A 1 86 ? -13.019 5.610 22.315 1.00 60.28 86 SER A N 1
ATOM 633 C CA . SER A 1 86 ? -12.315 6.238 23.432 1.00 60.28 86 SER A CA 1
ATOM 634 C C . SER A 1 86 ? -12.846 7.654 23.644 1.00 60.28 86 SER A C 1
ATOM 636 O O . SER A 1 86 ? -12.168 8.661 23.446 1.00 60.28 86 SER A O 1
ATOM 638 N N . SER A 1 87 ? -14.112 7.745 24.046 1.00 53.62 87 SER A N 1
ATOM 639 C CA . SER A 1 87 ? -14.723 8.999 24.481 1.00 53.62 87 SER A CA 1
ATOM 640 C C . SER A 1 87 ? -14.104 9.432 25.815 1.00 53.62 87 SER A C 1
ATOM 642 O O . SER A 1 87 ? -14.655 9.174 26.881 1.00 53.62 87 SER A O 1
ATOM 644 N N . VAL A 1 88 ? -12.941 10.085 25.790 1.00 55.59 88 VAL A N 1
ATOM 645 C CA . VAL A 1 88 ? -12.446 10.800 26.971 1.00 55.59 88 VAL A CA 1
ATOM 646 C C . VAL A 1 88 ? -13.241 12.099 27.066 1.00 55.59 88 VAL A C 1
ATOM 648 O O . VAL A 1 88 ? -12.911 13.094 26.422 1.00 55.59 88 VAL A O 1
ATOM 651 N N . ILE A 1 89 ? -14.324 12.090 27.846 1.00 53.03 89 ILE A N 1
ATOM 652 C CA . ILE A 1 89 ? -14.968 13.329 28.285 1.00 53.03 89 ILE A CA 1
ATOM 653 C C . ILE A 1 89 ? -13.993 13.998 29.254 1.00 53.03 89 ILE A C 1
ATOM 655 O O . ILE A 1 89 ? -13.914 13.637 30.425 1.00 53.03 89 ILE A O 1
ATOM 659 N N . LEU A 1 90 ? -13.212 14.959 28.761 1.00 47.72 90 LEU A N 1
ATOM 660 C CA . LEU A 1 90 ? -12.479 15.876 29.625 1.00 47.72 90 LEU A CA 1
ATOM 661 C C . LEU A 1 90 ? -13.506 16.818 30.256 1.00 47.72 90 LEU A C 1
ATOM 663 O O . LEU A 1 90 ? -13.781 17.902 29.747 1.00 47.72 90 LEU A O 1
ATOM 667 N N . SER A 1 91 ? -14.099 16.386 31.369 1.00 44.34 91 SER A N 1
ATOM 668 C CA . SER A 1 91 ? -14.887 17.228 32.269 1.00 44.34 91 SER A CA 1
ATOM 669 C C . SER A 1 91 ? -13.947 18.186 33.008 1.00 44.34 91 SER A C 1
ATOM 671 O O . SER A 1 91 ? -13.748 18.101 34.216 1.00 44.34 91 SER A O 1
ATOM 673 N N . SER A 1 92 ? -13.281 19.063 32.266 1.00 48.00 92 SER A N 1
ATOM 674 C CA . SER A 1 92 ? -12.404 20.094 32.805 1.00 48.00 92 SER A CA 1
ATOM 675 C C . SER A 1 92 ? -12.810 21.433 32.225 1.00 48.00 92 SER A C 1
ATOM 677 O O . SER A 1 92 ? -12.032 22.077 31.526 1.00 48.00 92 SER A O 1
ATOM 679 N N . GLN A 1 93 ? -14.060 21.811 32.462 1.00 50.88 93 GLN A N 1
ATOM 680 C CA . GLN A 1 93 ? -14.499 23.197 32.493 1.00 50.88 93 GLN A CA 1
ATOM 681 C C . GLN A 1 93 ? -15.941 23.215 33.002 1.00 50.88 93 GLN A C 1
ATOM 683 O O . GLN A 1 93 ? -16.813 22.583 32.419 1.00 50.88 93 GLN A O 1
ATOM 688 N N . ILE A 1 94 ? -16.159 23.986 34.069 1.00 47.88 94 ILE A N 1
ATOM 689 C CA . ILE A 1 94 ? -17.447 24.294 34.711 1.00 47.88 94 ILE A CA 1
ATOM 690 C C . ILE A 1 94 ? -17.881 23.301 35.812 1.00 47.88 94 ILE A C 1
ATOM 692 O O . ILE A 1 94 ? -18.993 22.793 35.800 1.00 47.88 94 ILE A O 1
ATOM 696 N N . ASP A 1 95 ? -17.043 23.089 36.833 1.00 47.59 95 ASP A N 1
ATOM 697 C CA . ASP A 1 95 ? -17.595 22.932 38.190 1.00 47.59 95 ASP A CA 1
ATOM 698 C C . ASP A 1 95 ? -16.643 23.520 39.255 1.00 47.59 95 ASP A C 1
ATOM 700 O O . ASP A 1 95 ? -15.604 22.923 39.562 1.00 47.59 95 ASP A O 1
ATOM 704 N N . PRO A 1 96 ? -16.942 24.706 39.820 1.00 55.03 96 PRO A N 1
ATOM 705 C CA . PRO A 1 96 ? -16.122 25.324 40.863 1.00 55.03 96 PRO A CA 1
ATOM 706 C C . PRO A 1 96 ? -16.089 24.524 42.180 1.00 55.03 96 PRO A C 1
ATOM 708 O O . PRO A 1 96 ? -15.261 24.820 43.041 1.00 55.03 96 PRO A O 1
ATOM 711 N N . ASN A 1 97 ? -16.919 23.485 42.350 1.00 54.25 97 ASN A N 1
ATOM 712 C CA . ASN A 1 97 ? -16.895 22.638 43.548 1.00 54.25 97 ASN A CA 1
ATOM 713 C C . ASN A 1 97 ? -15.812 21.545 43.536 1.00 54.25 97 ASN A C 1
ATOM 715 O O . ASN A 1 97 ? -15.462 21.028 44.598 1.00 54.25 97 ASN A O 1
ATOM 719 N N . ALA A 1 98 ? -15.218 21.216 42.382 1.00 54.09 98 ALA A N 1
ATOM 720 C CA . ALA A 1 98 ? -14.173 20.186 42.294 1.00 54.09 98 ALA A CA 1
ATOM 721 C C . ALA A 1 98 ? -12.830 20.614 42.929 1.00 54.09 98 ALA A C 1
ATOM 723 O O . ALA A 1 98 ? -11.991 19.770 43.251 1.00 54.09 98 ALA A O 1
ATOM 724 N N . GLN A 1 99 ? -12.634 21.9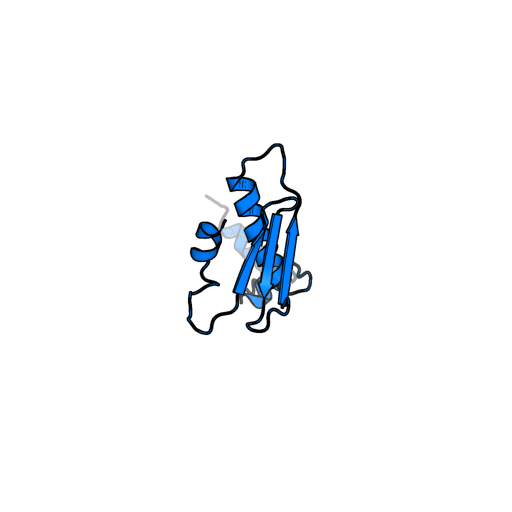17 43.166 1.00 53.06 99 GLN A N 1
ATOM 725 C CA . GLN A 1 99 ? -11.430 22.464 43.798 1.00 53.06 99 GLN A CA 1
ATOM 726 C C . GLN A 1 99 ? -11.292 22.025 45.270 1.00 53.06 99 GLN A C 1
ATOM 728 O O . GLN A 1 99 ? -10.179 21.837 45.758 1.00 53.06 99 GLN A O 1
ATOM 733 N N . ARG A 1 100 ? -12.414 21.796 45.971 1.00 52.75 100 ARG A N 1
ATOM 734 C CA . ARG A 1 100 ? -12.430 21.513 47.419 1.00 52.75 100 ARG A CA 1
ATOM 735 C C . ARG A 1 100 ? -11.886 20.131 47.783 1.00 52.75 100 ARG A C 1
ATOM 737 O O . ARG A 1 100 ? -11.348 19.951 48.869 1.00 52.75 100 ARG A O 1
ATOM 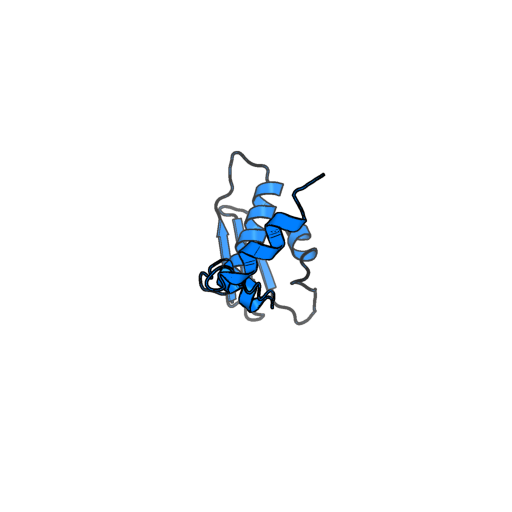744 N N . ASN A 1 101 ? -11.966 19.172 46.861 1.00 54.03 101 ASN A N 1
ATOM 745 C CA . ASN A 1 101 ? -11.464 17.815 47.083 1.00 54.03 101 ASN A CA 1
ATOM 746 C C . ASN A 1 101 ? -9.942 17.693 46.900 1.00 54.03 101 ASN A C 1
ATOM 748 O O . ASN A 1 101 ? -9.374 16.689 47.315 1.00 54.03 101 ASN A O 1
ATOM 752 N N . ARG A 1 102 ? -9.256 18.692 46.318 1.00 52.91 102 ARG A N 1
ATOM 753 C CA . ARG A 1 102 ? -7.792 18.644 46.119 1.00 52.91 102 ARG A CA 1
ATOM 754 C C . ARG A 1 102 ? -6.991 19.030 47.366 1.00 52.91 102 ARG A C 1
ATOM 756 O O . ARG A 1 102 ? -5.848 18.604 47.488 1.00 52.91 102 ARG A O 1
ATOM 763 N N . GLU A 1 103 ? -7.570 19.779 48.303 1.00 53.91 103 GLU A N 1
ATOM 764 C CA . GLU A 1 103 ? -6.855 20.227 49.511 1.00 53.91 103 GLU A CA 1
ATOM 765 C C . GLU A 1 103 ? -6.749 19.144 50.598 1.00 53.91 103 GLU A C 1
ATOM 767 O O . GLU A 1 103 ? -5.853 19.206 51.438 1.00 53.91 103 GLU A O 1
ATOM 772 N N . ALA A 1 104 ? -7.607 18.118 50.563 1.00 56.56 104 ALA A N 1
ATOM 773 C CA . ALA A 1 104 ? -7.592 17.022 51.536 1.00 56.56 104 ALA A CA 1
ATOM 774 C C . ALA A 1 104 ? -6.493 15.971 51.277 1.00 56.56 104 ALA A C 1
ATOM 776 O O . ALA A 1 104 ? -6.140 15.227 52.185 1.00 56.56 104 ALA A O 1
ATOM 777 N N . PHE A 1 105 ? -5.929 15.922 50.064 1.00 53.50 105 PHE A N 1
ATOM 778 C CA . PHE A 1 105 ? -4.906 14.939 49.672 1.00 53.50 105 PHE A CA 1
ATOM 779 C C . PHE A 1 105 ? -3.468 15.486 49.696 1.00 53.50 105 PHE A C 1
ATOM 781 O O . PHE A 1 105 ? -2.535 14.757 49.374 1.00 53.50 105 PHE A O 1
ATOM 788 N N . LEU A 1 106 ? -3.271 16.760 50.057 1.00 51.41 106 LEU A N 1
ATOM 789 C CA . LEU A 1 106 ? -1.961 17.432 50.052 1.00 51.41 106 LEU A CA 1
ATOM 790 C C . LEU A 1 106 ? -1.504 17.889 51.445 1.00 51.41 106 LEU A C 1
ATOM 792 O O . LEU A 1 106 ? -0.772 18.871 51.570 1.00 51.41 106 LEU A O 1
ATOM 796 N N . ARG A 1 107 ? -1.904 17.182 52.504 1.00 43.03 107 ARG A N 1
ATOM 797 C CA . ARG A 1 107 ? -1.269 17.327 53.821 1.00 43.03 107 ARG A CA 1
ATOM 798 C C . ARG A 1 107 ? -0.685 15.974 54.254 1.00 43.03 107 ARG A C 1
ATOM 800 O O . ARG A 1 107 ? -1.420 14.993 54.159 1.00 43.03 107 ARG A O 1
ATOM 807 N N . PRO A 1 108 ? 0.612 15.917 54.621 1.00 49.56 108 PRO A N 1
ATOM 808 C CA . PRO A 1 108 ? 1.281 14.693 55.062 1.00 49.56 108 PRO A CA 1
ATOM 809 C C . PRO A 1 108 ? 0.746 14.192 56.405 1.00 49.56 108 PRO A C 1
ATOM 811 O O . PRO A 1 108 ? 0.236 15.029 57.189 1.00 49.56 108 PRO A O 1
#

Sequence (108 aa):
MSDLLSKSPRFATSDNGLVLNITAAPELSICLRSRSGEALSCYTSAASESESMEWNAAELVKGFHTNAFGLGFDISQAQRAMLLGSSVILSSQIDPNAQRNREAFLRP

Radius of gyration: 23.2 Å; chains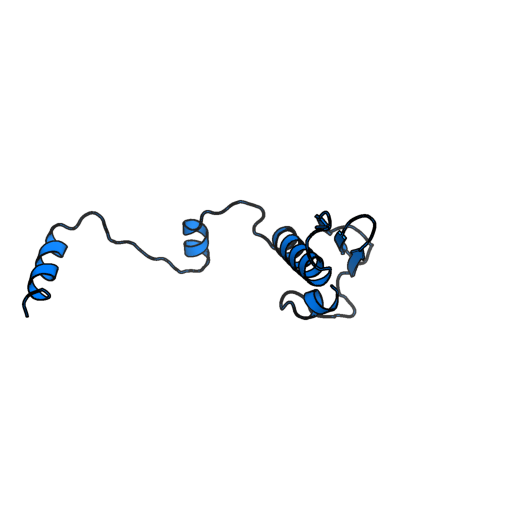: 1; bounding box: 38×44×70 Å